Protein AF-A0A538U6M7-F1 (afdb_monomer)

Nearest PDB structures (foldseek):
  7qu9-assembly2_B  TM=8.282E-01  e=3.592E-06  Bacillus subtilis
  7pi1-assembly3_CCC  TM=7.966E-01  e=1.634E-06  Bacillus subtilis subsp. subtilis str. 168
  7qu9-assembly1_A  TM=8.182E-01  e=2.762E-06  Bacillus subtilis
  7pi1-assembly4_DDD  TM=8.471E-01  e=1.171E-05  Bacillus subtilis subsp. subtilis str. 168
  2fn1-assembly1_A  TM=7.952E-01  e=6.399E-03  Yersin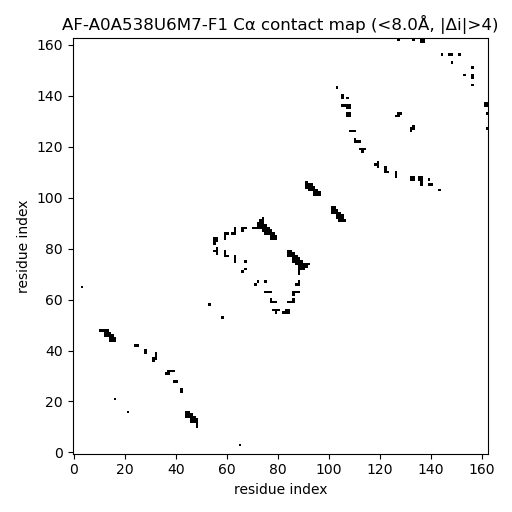ia enterocolitica

Mean predicted aligned error: 6.0 Å

Sequence (163 aa):
MPRLPRHEQPITLPSTFTPEGYRRAVEQVRHHIRLGDIFQANLSQRWTCAIEPSDPGALALALTDALSFHSPAPHGGFFGARDHAVACASPERFLELRGRAVETRPIKGTRPRSADEREDRALREELRSSAKDRAENVMIVDVLRNDLGRVCETGSIATAALC

Solvent-accessible surface area (backbone atoms only — not comparable to full-atom values): 10246 Å² total; per-residue (Å²): 129,88,72,74,82,76,69,91,62,87,82,67,62,57,51,78,48,52,75,68,53,48,54,51,53,51,50,52,53,53,49,37,37,75,74,63,79,41,94,78,82,89,85,83,76,52,70,48,62,91,70,77,97,65,62,46,43,64,52,19,48,56,47,27,58,50,35,56,72,77,50,67,36,93,53,51,47,64,50,69,56,97,88,44,47,42,54,43,55,33,82,60,50,75,72,48,76,60,91,93,48,73,48,66,48,88,84,54,70,86,70,78,86,52,93,48,71,68,57,30,50,48,43,51,49,50,56,72,68,30,66,65,34,35,52,53,33,53,51,53,51,51,52,50,51,53,58,47,55,77,77,47,65,88,87,70,82,79,80,92,77,82,122

Organism: Eiseniibacteriota bacterium (NCBI:txid2212470)

InterPro domains:
  IPR005801 ADC synthase [G3DSA:3.60.120.10] (2-163)
  IPR005801 ADC synthase [SSF56322] (6-160)
  IPR015890 Chorismate-utilising enzyme, C-terminal [PF00425] (20-161)
  IPR019999 Anthranilate synthase component I-like [PR00095] (125-138)
  IPR019999 Anthranilate synthase component I-like [PR00095] (139-152)
  IPR019999 Anthranilate synthase component I-like [PTHR11236] (14-158)

Secondary structure (DSSP, 8-state):
--PPP--SSPPP--BSS-HHHHHHHHHHHHHHHHHTS-S-------B-----S--HHHHHHHHHHHHHHHS--TEEEEEE-SS-EEEEEE-SEEEEEETTEEEEE---------SSHHHHHHHHHHHHH-HHHHHHHHHHHHHHHHHHHTTSPTT----S---

Foldseek 3Di:
DPDDPPDPDDFDWDKPDDPVRVVVVVVVQVVCCVVVVDVDDDDDMHTDTDDPDDQQQVVLVVVLVVCCPPPNAPDWDKDDDDPHIDGDRDNFACWDDDPQDIDGDDDFFDDDADPDPVVNVVRVVCRVPDPVRLVVQVVVVVVVQVVVCVPHDPPPDDDPDGD

Radius of gyration: 20.0 Å; Cα contacts (8 Å, |Δi|>4): 148; chains: 1; bounding box: 52×46×49 Å

pLDDT: mean 90.58, std 10.32, range [40.97, 98.25]

Structure (mmCIF, N/CA/C/O backbone):
data_AF-A0A538U6M7-F1
#
_entry.id   AF-A0A538U6M7-F1
#
loop_
_atom_site.group_PDB
_atom_site.id
_atom_site.type_symbol
_atom_site.label_atom_id
_atom_site.label_alt_id
_atom_site.label_comp_id
_atom_site.label_asym_id
_atom_site.label_entity_id
_atom_site.label_seq_id
_atom_site.pdbx_PDB_ins_code
_atom_site.Cartn_x
_atom_site.Cartn_y
_atom_site.Cartn_z
_atom_site.occupancy
_atom_site.B_iso_or_equiv
_atom_site.auth_seq_id
_atom_site.auth_comp_id
_atom_site.auth_asym_id
_atom_site.auth_atom_id
_atom_site.pdbx_PDB_model_num
ATOM 1 N N . MET A 1 1 ? 27.682 11.296 -4.964 1.00 46.41 1 MET A N 1
ATOM 2 C CA . MET A 1 1 ? 26.472 10.650 -5.515 1.00 46.41 1 MET A CA 1
ATOM 3 C C . MET A 1 1 ? 26.904 9.414 -6.280 1.00 46.41 1 MET A C 1
ATOM 5 O O . MET A 1 1 ? 27.588 9.601 -7.283 1.00 46.41 1 MET A O 1
ATOM 9 N N . PRO A 1 2 ? 26.562 8.186 -5.862 1.00 40.97 2 PRO A N 1
ATOM 10 C CA . PRO A 1 2 ? 26.612 7.076 -6.798 1.00 40.97 2 PRO A CA 1
ATOM 11 C C . PRO A 1 2 ? 25.511 7.344 -7.828 1.00 40.97 2 PRO A C 1
ATOM 13 O O . PRO A 1 2 ? 24.323 7.242 -7.536 1.00 40.97 2 PRO A O 1
ATOM 16 N N . ARG A 1 3 ? 25.892 7.828 -9.014 1.00 48.59 3 ARG A N 1
ATOM 17 C CA . ARG A 1 3 ? 24.962 7.866 -10.142 1.00 48.59 3 ARG A CA 1
ATOM 18 C C . ARG A 1 3 ? 24.663 6.408 -10.458 1.00 48.59 3 ARG A C 1
ATOM 20 O O . ARG A 1 3 ? 25.587 5.688 -10.826 1.00 48.59 3 ARG A O 1
ATOM 27 N N . LEU A 1 4 ? 23.408 5.985 -10.305 1.00 53.19 4 LEU A N 1
ATOM 28 C CA . LEU A 1 4 ? 22.976 4.731 -10.912 1.00 53.19 4 LEU A CA 1
ATOM 29 C C . LEU A 1 4 ? 23.387 4.785 -12.391 1.00 53.19 4 LEU A C 1
ATOM 31 O O . LEU A 1 4 ? 23.197 5.839 -13.019 1.00 53.19 4 LEU A O 1
ATOM 35 N N . PRO A 1 5 ? 24.018 3.727 -12.929 1.00 57.56 5 PRO A N 1
ATOM 36 C CA . PRO A 1 5 ? 24.428 3.714 -14.322 1.00 57.56 5 PRO A CA 1
ATOM 37 C C . PRO A 1 5 ? 23.204 4.041 -15.174 1.00 57.56 5 PRO A C 1
ATOM 39 O O . PRO A 1 5 ? 22.158 3.401 -15.059 1.00 57.56 5 PRO A O 1
ATOM 42 N N . ARG A 1 6 ? 23.300 5.106 -15.977 1.00 55.19 6 ARG A N 1
ATOM 43 C CA . ARG A 1 6 ? 22.231 5.435 -16.916 1.00 55.19 6 ARG A CA 1
ATOM 44 C C . ARG A 1 6 ? 22.219 4.330 -17.955 1.00 55.19 6 ARG A C 1
ATOM 46 O O . ARG A 1 6 ? 23.192 4.170 -18.681 1.00 55.19 6 ARG A O 1
ATOM 53 N N . HIS A 1 7 ? 21.132 3.575 -17.996 1.00 59.44 7 HIS A N 1
ATOM 54 C CA . HIS A 1 7 ? 20.920 2.618 -19.063 1.00 59.44 7 HIS A CA 1
ATOM 55 C C . HIS A 1 7 ? 20.756 3.409 -20.369 1.00 59.44 7 HIS A C 1
ATOM 57 O O . HIS A 1 7 ? 19.864 4.251 -20.470 1.00 59.44 7 HIS A O 1
ATOM 63 N N . GLU A 1 8 ? 21.653 3.201 -21.335 1.00 60.22 8 GLU A N 1
ATOM 64 C CA . GLU A 1 8 ? 21.624 3.916 -22.622 1.00 60.22 8 GLU A CA 1
ATOM 65 C C . GLU A 1 8 ? 20.417 3.507 -23.474 1.00 60.22 8 GLU A C 1
ATOM 67 O O . GLU A 1 8 ? 19.943 4.282 -24.303 1.00 60.22 8 GLU A O 1
ATOM 72 N N . GLN A 1 9 ? 19.880 2.309 -23.228 1.00 67.69 9 GLN A N 1
ATOM 73 C CA . GLN A 1 9 ? 18.660 1.820 -23.858 1.00 67.69 9 GLN A CA 1
ATOM 74 C C . GLN A 1 9 ? 17.458 1.938 -22.912 1.00 67.69 9 GLN A C 1
ATOM 76 O O . GLN A 1 9 ? 17.580 1.583 -21.733 1.00 67.69 9 GLN A O 1
ATOM 81 N N . PRO A 1 10 ? 16.290 2.386 -23.408 1.00 70.00 10 PRO A N 1
ATOM 82 C CA . PRO A 1 10 ? 15.075 2.473 -22.610 1.00 70.00 10 PRO A CA 1
ATOM 83 C C . PRO A 1 10 ? 14.630 1.085 -22.133 1.00 70.00 10 PRO A C 1
ATOM 85 O O . PRO A 1 10 ? 14.453 0.162 -22.926 1.00 70.00 10 PRO A O 1
ATOM 88 N N . ILE A 1 11 ? 14.413 0.947 -20.824 1.00 78.31 11 ILE A N 1
ATOM 89 C CA . ILE A 1 11 ? 13.832 -0.264 -20.237 1.00 78.31 11 ILE A CA 1
ATOM 90 C C . ILE A 1 11 ? 12.349 -0.300 -20.609 1.00 78.31 11 ILE A C 1
ATOM 92 O O . ILE A 1 11 ? 11.604 0.638 -20.320 1.00 78.31 11 ILE A O 1
ATOM 96 N N . THR A 1 12 ? 11.905 -1.391 -21.232 1.00 85.31 12 THR A N 1
ATOM 97 C CA . THR A 1 12 ? 10.477 -1.600 -21.494 1.00 85.31 12 THR A CA 1
ATOM 98 C C . THR A 1 12 ? 9.821 -2.188 -20.246 1.00 85.31 12 THR A C 1
ATOM 100 O O . THR A 1 12 ? 10.266 -3.216 -19.739 1.00 85.31 12 THR A O 1
ATOM 103 N N . LEU A 1 13 ? 8.761 -1.538 -19.759 1.00 90.25 13 LEU A N 1
ATOM 104 C CA . LEU A 1 13 ? 8.014 -1.925 -18.558 1.00 90.25 13 LEU A CA 1
ATOM 105 C C . LEU A 1 13 ? 6.541 -2.214 -18.901 1.00 90.25 13 LEU A C 1
ATOM 107 O O . LEU A 1 13 ? 5.675 -1.385 -18.603 1.00 90.25 13 LEU A O 1
ATOM 111 N N . PRO A 1 14 ? 6.213 -3.341 -19.565 1.00 93.19 14 PRO A N 1
ATOM 112 C CA . PRO A 1 14 ? 4.824 -3.743 -19.770 1.00 93.19 14 PRO A CA 1
ATOM 113 C C . PRO A 1 14 ? 4.047 -3.811 -18.449 1.00 93.19 14 PRO A C 1
ATOM 115 O O . PRO A 1 14 ? 4.529 -4.367 -17.460 1.00 93.19 14 PRO A O 1
ATOM 118 N N . SER A 1 15 ? 2.828 -3.261 -18.463 1.00 95.50 15 SER A N 1
ATOM 119 C CA . SER A 1 15 ? 1.859 -3.313 -17.362 1.00 95.50 15 SER A CA 1
ATOM 120 C C . SER A 1 15 ? 0.797 -4.383 -17.619 1.00 95.50 15 SER A C 1
ATOM 122 O O . SER A 1 15 ? 0.429 -4.640 -18.765 1.00 95.50 15 SER A O 1
ATOM 124 N N . THR A 1 16 ? 0.236 -4.960 -16.554 1.00 96.31 16 THR A N 1
ATOM 125 C CA . THR A 1 16 ? -0.951 -5.832 -16.629 1.00 96.31 16 THR A CA 1
ATOM 126 C C . THR A 1 16 ? -2.206 -5.116 -17.134 1.00 96.31 16 THR A C 1
ATOM 128 O O . THR A 1 16 ? -3.172 -5.781 -17.498 1.00 96.31 16 THR A O 1
ATOM 131 N N . PHE A 1 17 ? -2.211 -3.781 -17.161 1.00 96.38 17 PHE A N 1
ATOM 132 C CA . PHE A 1 17 ? -3.293 -2.978 -17.722 1.00 96.38 17 PHE A CA 1
ATOM 133 C C . PHE A 1 17 ? -2.801 -2.075 -18.852 1.00 96.38 17 PHE A C 1
ATOM 135 O O . PHE A 1 17 ? -1.733 -1.471 -18.770 1.00 96.38 17 PHE A O 1
ATOM 142 N N . THR A 1 18 ? -3.649 -1.888 -19.865 1.00 96.19 18 THR A N 1
ATOM 143 C CA . THR A 1 18 ? -3.580 -0.674 -20.686 1.00 96.19 18 THR A CA 1
ATOM 144 C C . THR A 1 18 ? -4.169 0.506 -19.906 1.00 96.19 18 THR A C 1
ATOM 146 O O . THR A 1 18 ? -5.023 0.287 -19.037 1.00 96.19 18 THR A O 1
ATOM 149 N N . PRO A 1 19 ? -3.794 1.761 -20.214 1.00 95.44 19 PRO A N 1
ATOM 150 C CA . PRO A 1 19 ? -4.390 2.931 -19.568 1.00 95.44 19 PRO A CA 1
ATOM 151 C C . PRO A 1 19 ? -5.925 2.934 -19.638 1.00 95.44 19 PRO A C 1
ATOM 153 O O . PRO A 1 19 ? -6.605 3.183 -18.643 1.00 95.44 19 PRO A O 1
ATOM 156 N N . GLU A 1 20 ? -6.494 2.583 -20.791 1.00 97.56 20 GLU A N 1
ATOM 157 C CA . GLU A 1 20 ? -7.943 2.498 -20.998 1.00 97.56 20 GLU A CA 1
ATOM 158 C C . GLU A 1 20 ? -8.554 1.338 -20.208 1.00 97.56 20 GLU A C 1
ATOM 160 O O . GLU A 1 20 ? -9.647 1.474 -19.658 1.00 97.56 20 GLU A O 1
ATOM 165 N N . GLY A 1 21 ? -7.852 0.204 -20.128 1.00 97.88 21 GLY A N 1
ATOM 166 C CA . GLY A 1 21 ? -8.265 -0.947 -19.330 1.00 97.88 21 GLY A CA 1
ATOM 167 C C . GLY A 1 21 ? -8.346 -0.616 -17.844 1.00 97.88 21 GLY A C 1
ATOM 168 O O . GLY A 1 21 ? -9.353 -0.923 -17.208 1.00 97.88 21 GLY A O 1
ATOM 169 N N . TYR A 1 22 ? -7.338 0.081 -17.313 1.00 97.62 22 TYR A N 1
ATOM 170 C CA . TYR A 1 22 ? -7.321 0.505 -15.914 1.00 97.62 22 TYR A CA 1
ATOM 171 C C . TYR A 1 22 ? -8.473 1.469 -15.605 1.00 97.62 22 TYR A C 1
ATOM 173 O O . TYR A 1 22 ? -9.193 1.279 -14.627 1.00 97.62 22 TYR A O 1
ATOM 181 N N . ARG A 1 23 ? -8.725 2.460 -16.478 1.00 97.69 23 ARG A N 1
ATOM 182 C CA . ARG A 1 23 ? -9.865 3.387 -16.321 1.00 97.69 23 ARG A CA 1
ATOM 183 C C . ARG A 1 23 ? -11.208 2.652 -16.308 1.00 97.69 23 ARG A C 1
ATOM 185 O O . ARG A 1 23 ? -12.058 2.964 -15.481 1.00 97.69 23 ARG A O 1
ATOM 192 N N . ARG A 1 24 ? -11.396 1.651 -17.178 1.00 98.25 24 ARG A N 1
ATOM 193 C CA . ARG A 1 24 ? -12.620 0.827 -17.176 1.00 98.25 24 ARG A CA 1
ATOM 194 C C . ARG A 1 24 ? -12.781 0.034 -15.880 1.00 98.25 24 ARG A C 1
ATOM 196 O O . ARG A 1 24 ? -13.880 0.011 -15.336 1.00 98.25 24 ARG A O 1
ATOM 203 N N . ALA A 1 25 ? -11.705 -0.563 -15.370 1.00 97.81 25 ALA A N 1
ATOM 204 C CA . ALA A 1 25 ? -11.734 -1.283 -14.097 1.00 97.81 25 ALA A CA 1
ATOM 205 C C . ALA A 1 25 ? -12.089 -0.355 -12.918 1.00 97.81 25 ALA A C 1
ATOM 207 O O . ALA A 1 25 ? -12.884 -0.727 -12.057 1.00 97.81 25 ALA A O 1
ATOM 208 N N . VAL A 1 26 ? -11.586 0.886 -12.915 1.00 97.81 26 VAL A N 1
ATOM 209 C CA . VAL A 1 26 ? -11.989 1.906 -11.931 1.00 97.81 26 VAL A CA 1
ATOM 210 C C . VAL A 1 26 ? -13.488 2.210 -12.020 1.00 97.81 26 VAL A C 1
ATOM 212 O O . VAL A 1 26 ? -14.158 2.254 -10.991 1.00 97.81 26 VAL A O 1
ATOM 215 N N . GLU A 1 27 ? -14.048 2.384 -13.221 1.00 98.19 27 GLU A N 1
ATOM 216 C CA . GLU A 1 27 ? -15.491 2.633 -13.370 1.00 98.19 27 GLU A CA 1
ATOM 217 C C . GLU A 1 27 ? -16.353 1.444 -12.927 1.00 98.19 27 GLU A C 1
ATOM 219 O O . GLU A 1 27 ? -17.404 1.650 -12.321 1.00 98.19 27 GLU A O 1
ATOM 224 N N . GLN A 1 28 ? -15.893 0.209 -13.140 1.00 98.00 28 GLN A N 1
ATOM 225 C CA . GLN A 1 28 ? -16.562 -0.986 -12.616 1.00 98.00 28 GLN A CA 1
ATOM 226 C C . GLN A 1 28 ? -16.580 -0.996 -11.082 1.00 98.00 28 GLN A C 1
ATOM 228 O O . GLN A 1 28 ? -17.633 -1.198 -10.482 1.00 98.00 28 GLN A O 1
ATOM 233 N N . VAL A 1 29 ? -15.452 -0.691 -10.434 1.00 97.94 29 VAL A N 1
ATOM 234 C CA . VAL A 1 29 ? -15.390 -0.545 -8.968 1.00 97.94 29 VAL A CA 1
ATOM 235 C C . VAL A 1 29 ? -16.362 0.535 -8.487 1.00 97.94 29 VAL A C 1
ATOM 237 O O . VAL A 1 29 ? -17.131 0.305 -7.556 1.00 97.94 29 VAL A O 1
ATOM 240 N N . ARG A 1 30 ? -16.388 1.704 -9.142 1.00 97.19 30 ARG A N 1
ATOM 241 C CA . ARG A 1 30 ? -17.325 2.789 -8.796 1.00 97.19 30 ARG A CA 1
ATOM 242 C C . ARG A 1 30 ? -18.782 2.367 -8.962 1.00 97.19 30 ARG A C 1
ATOM 244 O O . ARG A 1 30 ? -19.620 2.802 -8.178 1.00 97.19 30 ARG A O 1
ATOM 251 N N . HIS A 1 31 ? -19.091 1.552 -9.968 1.00 98.00 31 HIS A N 1
ATOM 252 C CA . HIS A 1 31 ? -20.429 1.006 -10.167 1.00 98.00 31 HIS A CA 1
ATOM 253 C C . HIS A 1 31 ? -20.846 0.106 -8.997 1.00 98.00 31 HIS A C 1
ATOM 255 O O . HIS A 1 31 ? -21.896 0.354 -8.409 1.00 98.00 31 HIS A O 1
ATOM 261 N N . HIS A 1 32 ? -19.993 -0.836 -8.586 1.00 98.06 32 HIS A N 1
ATOM 262 C CA . HIS A 1 32 ? -20.245 -1.694 -7.421 1.00 98.06 32 HIS A CA 1
ATOM 263 C C . HIS A 1 32 ? -20.394 -0.899 -6.114 1.00 98.06 32 HIS A C 1
ATOM 265 O O . HIS A 1 32 ? -21.266 -1.205 -5.305 1.00 98.06 32 HIS A O 1
ATOM 271 N N . ILE A 1 33 ? -19.622 0.181 -5.935 1.00 96.38 33 ILE A N 1
ATOM 272 C CA . ILE A 1 33 ? -19.798 1.091 -4.790 1.00 96.38 33 ILE A CA 1
ATOM 273 C C . ILE A 1 33 ? -21.183 1.752 -4.811 1.00 96.38 33 ILE A C 1
ATOM 275 O O . ILE A 1 33 ? -21.845 1.828 -3.780 1.00 96.38 33 ILE A O 1
ATOM 279 N N . ARG A 1 34 ? -21.659 2.211 -5.978 1.00 96.62 34 ARG A N 1
ATOM 280 C CA . ARG A 1 34 ? -22.994 2.832 -6.103 1.00 96.62 34 ARG A CA 1
ATOM 281 C C . ARG A 1 34 ? -24.134 1.845 -5.857 1.00 96.62 34 ARG A C 1
ATOM 283 O O . ARG A 1 34 ? -25.179 2.269 -5.377 1.00 96.62 34 ARG A O 1
ATOM 290 N N . LEU A 1 35 ? -23.945 0.572 -6.203 1.00 97.69 35 LEU A N 1
ATOM 291 C CA . LEU A 1 35 ? -24.913 -0.491 -5.918 1.00 97.69 35 LEU A CA 1
ATOM 292 C C . LEU A 1 35 ? -24.915 -0.914 -4.442 1.00 97.69 35 LEU A C 1
ATOM 294 O O . LEU A 1 35 ? -25.876 -1.530 -3.994 1.00 97.69 35 LEU A O 1
ATOM 298 N N . GLY A 1 36 ? -23.877 -0.548 -3.684 1.00 95.38 36 GLY A N 1
ATOM 299 C CA . GLY A 1 36 ? -23.712 -0.942 -2.287 1.00 95.38 36 GLY A CA 1
ATOM 300 C C . GLY A 1 36 ? -23.050 -2.309 -2.100 1.00 95.38 36 GLY A C 1
ATOM 301 O O . GLY A 1 36 ? -23.058 -2.823 -0.986 1.00 95.38 36 GLY A O 1
ATOM 302 N N . ASP A 1 37 ? -22.457 -2.887 -3.151 1.00 96.88 37 ASP A N 1
ATOM 303 C CA . ASP A 1 37 ? -21.794 -4.199 -3.082 1.00 96.88 37 ASP A CA 1
ATOM 304 C C . ASP A 1 37 ? -20.504 -4.144 -2.249 1.00 96.88 37 ASP A C 1
ATOM 306 O O . ASP A 1 37 ? -20.153 -5.090 -1.545 1.00 96.88 37 ASP A O 1
ATOM 310 N N . ILE A 1 38 ? -19.773 -3.030 -2.347 1.00 95.12 38 ILE A N 1
ATOM 311 C CA . ILE A 1 38 ? -18.516 -2.772 -1.637 1.00 95.12 38 ILE A CA 1
ATOM 312 C C . ILE A 1 38 ? -18.430 -1.298 -1.237 1.00 95.12 38 ILE A C 1
ATOM 314 O O . ILE A 1 38 ? -18.996 -0.434 -1.898 1.00 95.12 38 ILE A O 1
ATOM 318 N N . PHE A 1 39 ? -17.650 -0.986 -0.203 1.00 89.06 39 PHE A N 1
ATOM 319 C CA . PHE A 1 39 ? -17.369 0.405 0.181 1.00 89.06 39 PHE A CA 1
ATOM 320 C C . PHE A 1 39 ? -16.099 0.961 -0.480 1.00 89.06 39 PHE A C 1
ATOM 322 O O . PHE A 1 39 ? -16.023 2.146 -0.793 1.00 89.06 39 PHE A O 1
ATOM 329 N N . GLN A 1 40 ? -15.102 0.103 -0.720 1.00 90.19 40 GLN A N 1
ATOM 330 C CA . GLN A 1 40 ? -13.814 0.468 -1.310 1.00 90.19 40 GLN A CA 1
ATOM 331 C C . GLN A 1 40 ? -13.181 -0.748 -1.991 1.00 90.19 40 GLN A C 1
ATOM 333 O O . GLN A 1 40 ? -13.327 -1.874 -1.518 1.00 90.19 40 GLN A O 1
ATOM 338 N N . ALA A 1 41 ? -12.403 -0.511 -3.048 1.00 93.00 41 ALA A N 1
ATOM 339 C CA . ALA A 1 41 ? -11.445 -1.480 -3.572 1.00 93.00 41 ALA A CA 1
ATOM 340 C C . ALA A 1 41 ? -10.086 -0.812 -3.812 1.00 93.00 41 ALA A C 1
ATOM 342 O O . ALA A 1 41 ? -10.021 0.322 -4.286 1.00 93.00 41 ALA A O 1
ATOM 343 N N . ASN A 1 42 ? -9.002 -1.538 -3.529 1.00 91.81 42 ASN A N 1
ATOM 344 C CA . ASN A 1 42 ? -7.652 -1.136 -3.919 1.00 91.81 42 ASN A CA 1
ATOM 345 C C . ASN A 1 42 ? -7.308 -1.835 -5.239 1.00 91.81 42 ASN A C 1
ATOM 347 O O . ASN A 1 42 ? -6.921 -3.003 -5.242 1.00 91.81 42 ASN A O 1
ATOM 351 N N . LEU A 1 43 ? -7.462 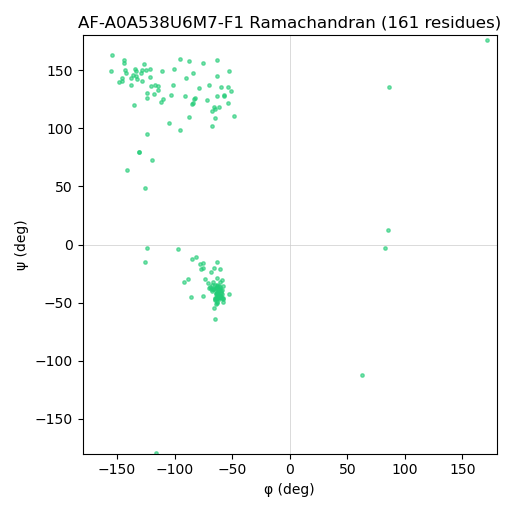-1.134 -6.360 1.00 95.12 43 LEU A N 1
ATOM 352 C CA . LEU A 1 43 ? -7.039 -1.647 -7.661 1.00 95.12 43 LEU A CA 1
ATOM 353 C C . LEU A 1 43 ? -5.518 -1.492 -7.810 1.00 95.12 43 LEU A C 1
ATOM 355 O O . LEU A 1 43 ? -4.972 -0.434 -7.503 1.00 95.12 43 LEU A O 1
ATOM 359 N N . SER A 1 44 ? -4.837 -2.535 -8.284 1.00 95.56 44 SER A N 1
ATOM 360 C CA . SER A 1 44 ? -3.393 -2.522 -8.527 1.00 95.56 44 SER A CA 1
ATOM 361 C C . SER A 1 44 ? -3.069 -2.964 -9.952 1.00 95.56 44 SER A C 1
ATOM 363 O O . SER A 1 44 ? -3.835 -3.677 -10.599 1.00 95.56 44 SER A O 1
ATOM 365 N N . GLN A 1 45 ? -1.919 -2.520 -10.453 1.00 95.94 45 GLN A N 1
ATOM 366 C CA . GLN A 1 45 ? -1.348 -2.978 -11.714 1.00 95.94 45 GLN A CA 1
ATOM 367 C C . GLN A 1 45 ? 0.106 -3.377 -11.491 1.00 95.94 45 GLN A C 1
ATOM 369 O O . GLN A 1 45 ? 0.786 -2.799 -10.642 1.00 95.94 45 GLN A O 1
ATOM 374 N N . ARG A 1 46 ? 0.577 -4.373 -12.240 1.00 96.38 46 ARG A N 1
ATOM 375 C CA . ARG A 1 46 ? 1.948 -4.871 -12.136 1.00 96.38 46 ARG A CA 1
ATOM 376 C C . ARG A 1 46 ? 2.718 -4.492 -13.386 1.00 96.38 46 ARG A C 1
ATOM 378 O O . ARG A 1 46 ? 2.316 -4.871 -14.482 1.00 96.38 46 ARG A O 1
ATOM 385 N N . TRP A 1 47 ? 3.845 -3.821 -13.193 1.00 95.12 47 TRP A N 1
ATOM 386 C CA . TRP A 1 47 ? 4.856 -3.651 -14.227 1.00 95.12 47 TRP A CA 1
ATOM 387 C C . TRP A 1 47 ? 5.864 -4.788 -14.159 1.00 95.12 47 TRP A C 1
ATOM 389 O O . TRP A 1 47 ? 6.211 -5.262 -13.078 1.00 95.12 47 TRP A O 1
ATOM 399 N N . THR A 1 48 ? 6.319 -5.228 -15.322 1.00 93.62 48 THR A N 1
ATOM 400 C CA . THR A 1 48 ? 7.331 -6.277 -15.457 1.00 93.62 48 THR A CA 1
ATOM 401 C C . THR A 1 48 ? 8.368 -5.823 -16.464 1.00 93.62 48 THR A C 1
ATOM 403 O O . THR A 1 48 ? 8.016 -5.152 -17.423 1.00 93.62 48 THR A O 1
ATOM 406 N N . CYS A 1 49 ? 9.628 -6.179 -16.270 1.00 90.00 49 CYS A N 1
ATOM 407 C CA . CYS A 1 49 ? 10.659 -6.073 -17.294 1.00 90.00 49 CYS A CA 1
ATOM 408 C C . CYS A 1 49 ? 11.461 -7.369 -17.310 1.00 90.00 49 CYS A C 1
ATOM 410 O O . CYS A 1 49 ? 11.574 -8.052 -16.290 1.00 90.00 49 CYS A O 1
ATOM 412 N N . ALA A 1 50 ? 12.006 -7.705 -18.476 1.00 85.69 50 ALA A N 1
ATOM 413 C CA . ALA A 1 50 ? 13.058 -8.700 -18.543 1.00 85.69 50 ALA A CA 1
ATOM 414 C C . ALA A 1 50 ? 14.321 -8.100 -17.925 1.00 85.69 50 ALA A C 1
ATOM 416 O O . ALA A 1 50 ? 14.643 -6.932 -18.155 1.00 85.69 50 ALA A O 1
ATOM 417 N N . ILE A 1 51 ? 15.008 -8.906 -17.133 1.00 80.19 51 ILE A N 1
ATOM 418 C CA . ILE A 1 51 ? 16.286 -8.555 -16.537 1.00 80.19 51 ILE A CA 1
ATOM 419 C C . ILE A 1 51 ? 17.270 -9.594 -17.050 1.00 80.19 51 ILE A C 1
ATOM 421 O O . ILE A 1 51 ? 16.926 -10.776 -17.119 1.00 80.19 51 ILE A O 1
ATOM 425 N N . GLU A 1 52 ? 18.457 -9.148 -17.458 1.00 79.81 52 GLU A N 1
ATOM 426 C CA . GLU A 1 52 ? 19.520 -10.057 -17.883 1.00 79.81 52 GLU A CA 1
ATOM 427 C C . GLU A 1 52 ? 19.775 -11.120 -16.805 1.00 79.81 52 GLU A C 1
ATOM 429 O O . GLU A 1 52 ? 19.588 -10.824 -15.612 1.00 79.81 52 GLU A O 1
ATOM 434 N N . PRO A 1 53 ? 20.195 -12.344 -17.191 1.00 69.56 53 PRO A N 1
ATOM 435 C CA . PRO A 1 53 ? 20.500 -13.403 -16.242 1.00 69.56 53 PRO A CA 1
ATOM 436 C C . PRO A 1 53 ? 21.409 -12.876 -15.132 1.00 69.56 53 PRO A C 1
ATOM 438 O O . PRO A 1 53 ? 22.567 -12.526 -15.348 1.00 69.56 53 PRO A O 1
ATOM 441 N N . SER A 1 54 ? 20.843 -12.774 -13.938 1.00 72.44 54 SER A N 1
ATOM 442 C CA . SER A 1 54 ? 21.481 -12.208 -12.760 1.00 72.44 54 SER A CA 1
ATOM 443 C C . SER A 1 54 ? 21.041 -13.008 -11.550 1.00 72.44 54 SER A C 1
ATOM 445 O O . SER A 1 54 ? 19.948 -13.577 -11.528 1.00 72.44 54 SER A O 1
ATOM 447 N N . ASP A 1 55 ? 21.915 -13.080 -10.551 1.00 86.19 55 ASP A N 1
ATOM 448 C CA . ASP A 1 55 ? 21.536 -13.618 -9.254 1.00 86.19 55 ASP A CA 1
ATOM 449 C C . ASP A 1 55 ? 20.413 -12.740 -8.660 1.00 86.19 55 ASP A C 1
ATOM 451 O O . ASP A 1 55 ? 20.637 -11.540 -8.448 1.00 86.19 55 ASP A O 1
ATOM 455 N N . PRO A 1 56 ? 19.205 -13.286 -8.399 1.00 87.88 56 PRO A N 1
ATOM 456 C CA . PRO A 1 56 ? 18.081 -12.493 -7.903 1.00 87.88 56 PRO A CA 1
ATOM 457 C C . PRO A 1 56 ? 18.402 -11.777 -6.589 1.00 87.88 56 PRO A C 1
ATOM 459 O O . PRO A 1 56 ? 17.959 -10.647 -6.378 1.00 87.88 56 PRO A O 1
ATOM 462 N N . GLY A 1 57 ? 19.194 -12.414 -5.719 1.00 89.94 57 GLY A N 1
ATOM 463 C CA . GLY A 1 57 ? 19.626 -11.848 -4.444 1.00 89.94 57 GLY A CA 1
ATOM 464 C C . GLY A 1 57 ? 20.496 -10.607 -4.624 1.00 89.94 57 GLY A C 1
ATOM 465 O O . GLY A 1 57 ? 20.189 -9.558 -4.056 1.00 89.94 57 GLY A O 1
ATOM 466 N N . ALA A 1 58 ? 21.533 -10.699 -5.458 1.00 88.38 58 ALA A N 1
ATOM 467 C CA . ALA A 1 58 ? 22.425 -9.585 -5.774 1.00 88.38 58 ALA A CA 1
ATOM 468 C C . ALA A 1 58 ? 21.668 -8.393 -6.379 1.00 88.38 58 ALA A C 1
ATOM 470 O O . ALA A 1 58 ? 21.896 -7.245 -5.991 1.00 88.38 58 ALA A O 1
ATOM 471 N N . LEU A 1 59 ? 20.726 -8.661 -7.287 1.00 88.88 59 LEU A N 1
ATOM 472 C CA . LEU A 1 59 ? 19.887 -7.623 -7.874 1.00 88.88 59 LEU A CA 1
ATOM 473 C C . LEU A 1 59 ? 18.974 -6.961 -6.833 1.00 88.88 59 LEU A C 1
ATOM 475 O O . LEU A 1 59 ? 18.898 -5.734 -6.775 1.00 88.88 59 LEU A O 1
ATOM 479 N N . ALA A 1 60 ? 18.289 -7.747 -5.999 1.00 91.00 60 ALA A N 1
ATOM 480 C CA . ALA A 1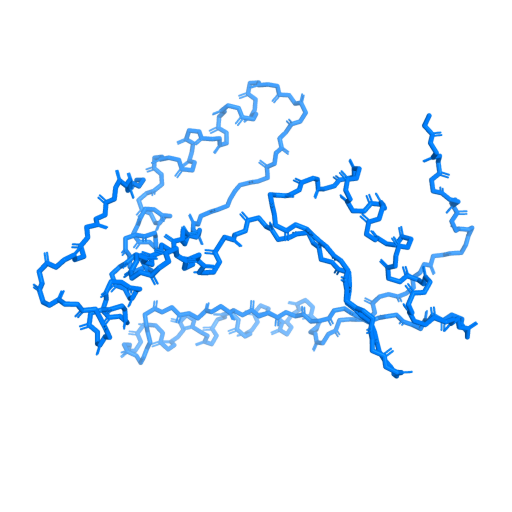 60 ? 17.413 -7.210 -4.960 1.00 91.00 60 ALA A CA 1
ATOM 481 C C . ALA A 1 60 ? 18.183 -6.385 -3.920 1.00 91.00 60 ALA A C 1
ATOM 483 O O . ALA A 1 60 ? 17.681 -5.357 -3.460 1.00 91.00 60 ALA A O 1
ATOM 484 N N . LEU A 1 61 ? 19.411 -6.787 -3.583 1.00 89.94 61 LEU A N 1
ATOM 485 C CA . LEU A 1 61 ? 20.282 -6.015 -2.701 1.00 89.94 61 LEU A CA 1
ATOM 486 C C . LEU A 1 61 ? 20.628 -4.652 -3.319 1.00 89.94 61 LEU A C 1
ATOM 488 O O . LEU A 1 61 ? 20.384 -3.622 -2.694 1.00 89.94 61 LEU A O 1
ATOM 492 N N . ALA A 1 62 ? 21.083 -4.629 -4.577 1.00 89.50 62 ALA A N 1
ATOM 493 C CA . ALA A 1 62 ? 21.389 -3.384 -5.288 1.00 89.50 62 ALA A CA 1
ATOM 494 C C . ALA A 1 62 ? 20.161 -2.462 -5.428 1.00 89.50 62 ALA A C 1
ATOM 496 O O . ALA A 1 62 ? 20.265 -1.241 -5.286 1.00 89.50 62 ALA A O 1
ATOM 497 N N . LEU A 1 63 ? 18.979 -3.039 -5.672 1.00 90.88 63 LEU A N 1
ATOM 498 C CA . LEU A 1 63 ? 17.720 -2.294 -5.708 1.00 90.88 6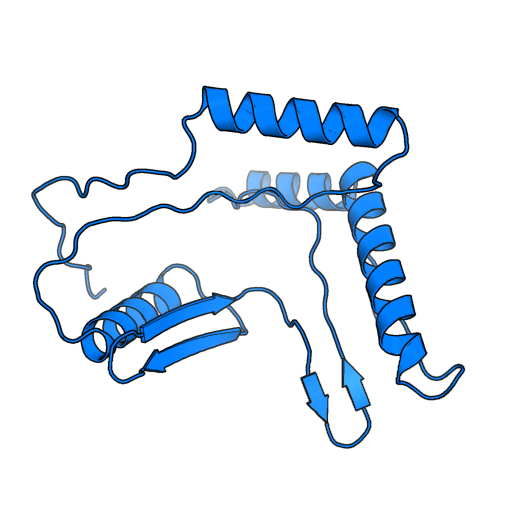3 LEU A CA 1
ATOM 499 C C . LEU A 1 63 ? 17.346 -1.733 -4.335 1.00 90.88 63 LEU A C 1
ATOM 501 O O . LEU A 1 63 ? 16.849 -0.614 -4.260 1.00 90.88 63 LEU A O 1
ATOM 505 N N . THR A 1 64 ? 17.593 -2.471 -3.255 1.00 92.00 64 THR A N 1
ATOM 506 C CA . THR A 1 64 ? 17.317 -2.005 -1.889 1.00 92.00 64 THR A CA 1
ATOM 507 C C . THR A 1 64 ? 18.185 -0.801 -1.534 1.00 92.00 64 THR A C 1
ATOM 509 O O . THR A 1 64 ? 17.664 0.186 -1.012 1.00 92.00 64 THR A O 1
ATOM 512 N N . ASP A 1 65 ? 19.467 -0.819 -1.907 1.00 89.88 65 ASP A N 1
ATOM 513 C CA . ASP A 1 65 ? 20.360 0.333 -1.737 1.00 89.88 65 ASP A CA 1
ATOM 514 C C . ASP A 1 65 ? 19.859 1.548 -2.529 1.00 89.88 65 ASP A C 1
ATOM 516 O O . ASP A 1 65 ? 19.728 2.646 -1.979 1.00 89.88 65 ASP A O 1
ATOM 520 N N . ALA A 1 66 ? 19.489 1.353 -3.800 1.00 91.06 66 ALA A N 1
ATOM 521 C CA . ALA A 1 66 ? 18.919 2.414 -4.629 1.00 91.06 66 ALA A CA 1
ATOM 522 C C . ALA A 1 66 ? 17.616 2.983 -4.037 1.00 91.06 66 ALA A C 1
ATOM 524 O O . ALA A 1 66 ? 17.437 4.202 -3.974 1.00 91.06 66 ALA A O 1
ATOM 525 N N . LEU A 1 67 ? 16.715 2.116 -3.569 1.00 92.06 67 LEU A N 1
ATOM 526 C CA . LEU A 1 67 ? 15.456 2.506 -2.937 1.00 92.06 67 LEU A CA 1
ATOM 527 C C . LEU A 1 67 ? 15.687 3.292 -1.644 1.00 92.06 67 LEU A C 1
ATOM 529 O O . LEU A 1 67 ? 15.032 4.313 -1.442 1.00 92.06 67 LEU A O 1
ATOM 533 N N . SER A 1 68 ? 16.643 2.872 -0.809 1.00 89.31 68 SER A N 1
ATOM 534 C CA . SER A 1 68 ? 16.976 3.564 0.445 1.00 89.31 68 SER A CA 1
ATOM 535 C C . SER A 1 68 ? 17.406 5.016 0.218 1.00 89.31 68 SER A C 1
ATOM 537 O O . SER A 1 68 ? 17.133 5.884 1.046 1.00 89.31 68 SER A O 1
ATOM 539 N N . PHE A 1 69 ? 18.024 5.291 -0.934 1.00 87.69 69 PHE A N 1
ATOM 540 C CA . PHE A 1 69 ? 18.464 6.624 -1.320 1.00 87.69 69 PHE A CA 1
ATOM 541 C C . PHE A 1 69 ? 17.356 7.441 -2.001 1.00 87.69 69 PHE A C 1
ATOM 543 O O . PHE A 1 69 ? 17.175 8.617 -1.687 1.00 87.69 69 PHE A O 1
ATOM 550 N N . HIS A 1 70 ? 16.619 6.844 -2.944 1.00 88.94 70 HIS A N 1
ATOM 551 C CA . HIS A 1 70 ? 15.657 7.567 -3.786 1.00 88.94 70 HIS A CA 1
ATOM 552 C C . HIS A 1 70 ? 14.250 7.677 -3.193 1.00 88.94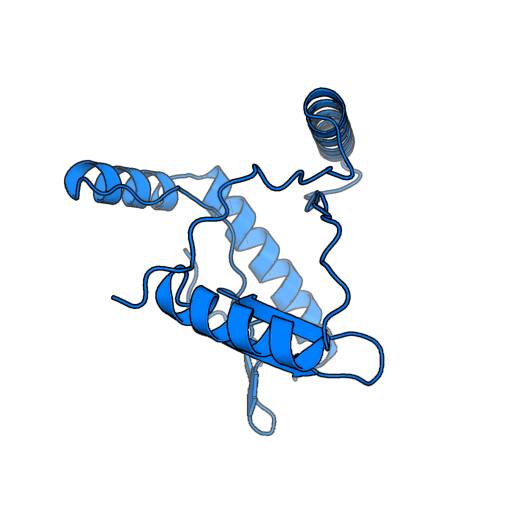 70 HIS A C 1
ATOM 554 O O . HIS A 1 70 ? 13.536 8.635 -3.483 1.00 88.94 70 HIS A O 1
ATOM 560 N N . SER A 1 71 ? 13.840 6.702 -2.388 1.00 88.50 71 SER A N 1
ATOM 561 C CA . SER A 1 71 ? 12.518 6.636 -1.769 1.00 88.50 71 SER A CA 1
ATOM 562 C C . SER A 1 71 ? 12.649 6.092 -0.343 1.00 88.50 71 SER A C 1
ATOM 564 O O . SER A 1 71 ? 12.145 5.001 -0.054 1.00 88.50 71 SER A O 1
ATOM 566 N N . PRO A 1 72 ? 13.346 6.822 0.552 1.00 88.06 72 PRO A N 1
ATOM 567 C CA . PRO A 1 72 ? 13.558 6.375 1.920 1.00 88.06 72 PRO A CA 1
ATOM 568 C C . PRO A 1 72 ? 12.214 6.125 2.605 1.00 88.06 72 PRO A C 1
ATOM 570 O O . PRO A 1 72 ? 11.333 6.987 2.617 1.00 88.06 72 PRO A O 1
ATOM 573 N N . ALA A 1 73 ? 12.067 4.935 3.179 1.00 91.62 73 ALA A N 1
ATOM 574 C CA . ALA A 1 73 ? 10.843 4.498 3.828 1.00 91.62 73 ALA A CA 1
ATOM 575 C C . ALA A 1 73 ? 11.167 3.807 5.165 1.00 91.62 73 ALA A C 1
ATOM 577 O O . ALA A 1 73 ? 12.200 3.142 5.272 1.00 91.62 73 ALA A O 1
ATOM 578 N N . PRO A 1 74 ? 10.307 3.938 6.191 1.00 91.50 74 PRO A N 1
ATOM 579 C CA . PRO A 1 74 ? 10.561 3.398 7.529 1.00 91.50 74 PRO A CA 1
ATOM 580 C C . PRO A 1 74 ? 10.615 1.864 7.580 1.00 91.50 74 PRO A C 1
ATOM 582 O O . PRO A 1 74 ? 11.156 1.308 8.534 1.00 91.50 74 PRO A O 1
ATOM 585 N N . HIS A 1 75 ? 10.049 1.179 6.581 1.00 91.44 75 HIS A N 1
ATOM 586 C CA . HIS A 1 75 ? 9.930 -0.280 6.538 1.00 91.44 75 HIS A CA 1
ATOM 587 C C . HIS A 1 75 ? 10.522 -0.868 5.247 1.00 91.44 75 HIS A C 1
ATOM 589 O O . HIS A 1 75 ? 9.883 -1.659 4.555 1.00 91.44 75 HIS A O 1
ATOM 595 N N . GLY A 1 76 ? 11.741 -0.455 4.894 1.00 91.38 76 GLY A N 1
ATOM 596 C CA . GLY A 1 76 ? 12.484 -1.012 3.762 1.00 91.38 76 GLY A CA 1
ATOM 597 C C . GLY A 1 76 ? 13.315 -2.249 4.112 1.00 91.38 76 GLY A C 1
ATOM 598 O O . GLY A 1 76 ? 13.673 -2.466 5.269 1.00 91.38 76 GLY A O 1
ATOM 599 N N . GLY A 1 77 ? 13.643 -3.052 3.102 1.00 91.88 77 GLY A N 1
ATOM 600 C CA . GLY A 1 77 ? 14.512 -4.216 3.259 1.00 91.88 77 GLY A CA 1
ATOM 601 C C . GLY A 1 77 ? 14.574 -5.095 2.016 1.00 91.88 77 GLY A C 1
ATOM 602 O O . GLY A 1 77 ? 13.857 -4.865 1.040 1.00 91.88 77 GLY A O 1
ATOM 603 N N . PHE A 1 78 ? 15.416 -6.125 2.086 1.00 93.50 78 PHE A N 1
ATOM 604 C CA . PHE A 1 78 ? 15.512 -7.163 1.068 1.00 93.50 78 PHE A CA 1
ATOM 605 C C . PHE A 1 78 ? 15.232 -8.542 1.670 1.00 93.50 78 PHE A C 1
ATOM 607 O O . PHE A 1 78 ? 15.504 -8.796 2.843 1.00 93.50 78 PHE A O 1
ATOM 614 N N . PHE A 1 79 ? 14.717 -9.443 0.845 1.00 93.75 79 PHE A N 1
ATOM 615 C CA . PHE A 1 79 ? 14.558 -10.853 1.167 1.00 93.75 79 PHE A CA 1
ATOM 616 C C . PHE A 1 79 ? 15.028 -11.680 -0.025 1.00 93.75 79 PHE A C 1
ATOM 618 O O . PHE A 1 79 ? 14.493 -11.535 -1.121 1.00 93.75 79 PHE A O 1
ATOM 625 N N . GLY A 1 80 ? 16.038 -12.523 0.176 1.00 91.81 80 GLY A N 1
ATOM 626 C CA . GLY A 1 80 ? 16.535 -13.447 -0.842 1.00 91.81 80 GLY A CA 1
ATOM 627 C C . GLY A 1 80 ? 16.043 -14.868 -0.581 1.00 91.81 80 GLY A C 1
ATOM 628 O O . GLY A 1 80 ? 16.222 -15.389 0.518 1.00 91.81 80 GLY A O 1
ATOM 629 N N . ALA A 1 81 ? 15.459 -15.496 -1.597 1.00 89.94 81 ALA A N 1
ATOM 630 C CA . ALA A 1 81 ? 15.153 -16.921 -1.641 1.00 89.94 81 ALA A CA 1
ATOM 631 C C . ALA A 1 81 ? 15.957 -17.598 -2.765 1.00 89.94 81 ALA A C 1
ATOM 633 O O . ALA A 1 81 ? 16.747 -16.963 -3.461 1.00 89.94 81 ALA A O 1
ATOM 634 N N . ARG A 1 82 ? 15.777 -18.913 -2.938 1.00 87.50 82 ARG A N 1
ATOM 635 C CA . ARG A 1 82 ? 16.559 -19.708 -3.901 1.00 87.50 82 ARG A CA 1
ATOM 636 C C . ARG A 1 82 ? 16.330 -19.292 -5.357 1.00 87.50 82 ARG A C 1
ATOM 638 O O . ARG A 1 82 ? 17.248 -19.363 -6.162 1.00 87.50 82 ARG A O 1
ATOM 645 N N . ASP A 1 83 ? 15.100 -18.941 -5.701 1.00 90.06 83 ASP A N 1
ATOM 646 C CA . ASP A 1 83 ? 14.632 -18.712 -7.072 1.00 90.06 83 ASP A CA 1
ATOM 647 C C . ASP A 1 83 ? 14.009 -17.325 -7.276 1.00 90.06 83 ASP A C 1
ATOM 649 O O . ASP A 1 83 ? 13.630 -16.969 -8.390 1.00 90.06 83 ASP A O 1
ATOM 653 N N . HIS A 1 84 ? 13.912 -16.526 -6.216 1.00 91.62 84 HIS A N 1
ATOM 654 C CA . HIS A 1 84 ? 13.377 -15.175 -6.267 1.00 91.62 84 HIS A CA 1
ATOM 655 C C . HIS A 1 84 ? 13.951 -14.324 -5.140 1.00 91.62 84 HIS A C 1
ATOM 657 O O . HIS A 1 84 ? 14.467 -14.828 -4.145 1.00 91.62 84 HIS A O 1
ATOM 663 N N . ALA A 1 85 ? 13.824 -13.013 -5.285 1.00 94.12 85 ALA A N 1
ATOM 664 C CA . ALA A 1 85 ? 14.147 -12.074 -4.233 1.00 94.12 85 ALA A CA 1
ATOM 665 C C . ALA A 1 85 ? 13.167 -10.899 -4.257 1.00 94.12 85 ALA A C 1
ATOM 667 O O . ALA A 1 85 ? 12.518 -10.624 -5.268 1.00 94.12 85 ALA A O 1
ATOM 668 N N . VAL A 1 86 ? 13.056 -10.217 -3.124 1.00 94.88 86 VAL A N 1
ATOM 669 C CA . VAL A 1 86 ? 12.199 -9.051 -2.919 1.00 94.88 86 VAL A CA 1
ATOM 670 C C . VAL A 1 86 ? 13.074 -7.904 -2.441 1.00 94.88 86 VAL A C 1
ATOM 672 O O . VAL A 1 86 ? 13.837 -8.069 -1.495 1.00 94.88 86 VAL A O 1
ATOM 675 N N . ALA A 1 87 ? 12.931 -6.743 -3.071 1.00 94.81 87 ALA A N 1
ATOM 676 C CA . ALA A 1 87 ? 13.429 -5.463 -2.580 1.00 94.81 87 ALA A CA 1
ATOM 677 C C . ALA A 1 87 ? 12.218 -4.577 -2.272 1.00 94.81 87 ALA A C 1
ATOM 679 O O . ALA A 1 87 ? 11.286 -4.502 -3.077 1.00 94.81 87 ALA A O 1
ATOM 680 N N . CYS A 1 88 ? 12.198 -3.936 -1.106 1.00 94.12 88 CYS A N 1
ATOM 681 C CA . CYS A 1 88 ? 11.036 -3.195 -0.630 1.00 94.12 88 CYS A CA 1
ATOM 682 C C . CYS A 1 88 ? 11.436 -1.863 0.009 1.00 94.12 88 CYS A C 1
ATOM 684 O O . CYS A 1 88 ? 12.428 -1.774 0.730 1.00 94.12 88 CYS A O 1
ATOM 686 N N . ALA A 1 89 ? 10.603 -0.846 -0.207 1.00 94.69 89 ALA A N 1
ATOM 687 C CA . ALA A 1 89 ? 10.598 0.408 0.534 1.00 94.69 89 ALA A CA 1
ATOM 688 C C . ALA A 1 89 ? 9.156 0.714 0.964 1.00 94.69 89 ALA A C 1
ATOM 690 O O . ALA A 1 89 ? 8.449 1.471 0.299 1.00 94.69 89 ALA A O 1
ATOM 691 N N . SER A 1 90 ? 8.686 0.069 2.039 1.00 94.00 90 SER A N 1
ATOM 692 C CA . SER A 1 90 ? 7.303 0.239 2.496 1.00 94.00 90 SER A CA 1
ATOM 693 C C . SER A 1 90 ? 7.145 1.503 3.353 1.00 94.00 90 SER A C 1
ATOM 695 O O . SER A 1 90 ? 7.855 1.653 4.357 1.00 94.00 90 SER A O 1
ATOM 697 N N . PRO A 1 91 ? 6.204 2.406 3.012 1.00 92.69 91 PRO A N 1
ATOM 698 C CA . PRO A 1 91 ? 5.859 3.545 3.856 1.00 92.69 91 PRO A CA 1
ATOM 699 C C . PRO A 1 91 ? 4.950 3.157 5.031 1.00 92.69 91 PRO A C 1
ATOM 701 O O . PRO A 1 91 ? 4.817 3.929 5.977 1.00 92.69 91 PRO A O 1
ATOM 704 N N . GLU A 1 92 ? 4.316 1.984 4.976 1.00 94.00 92 GLU A N 1
ATOM 705 C CA . GLU A 1 92 ? 3.213 1.605 5.856 1.00 94.00 92 GLU A CA 1
ATOM 706 C C . GLU A 1 92 ? 3.594 0.440 6.771 1.00 94.00 92 GLU A C 1
ATOM 708 O O . GLU A 1 92 ? 4.198 -0.552 6.346 1.00 94.00 92 GLU A O 1
ATOM 713 N N . ARG A 1 93 ? 3.221 0.561 8.048 1.00 94.00 93 ARG A N 1
ATOM 714 C CA . ARG A 1 93 ? 3.338 -0.513 9.034 1.00 94.00 93 ARG A CA 1
ATOM 715 C C . ARG A 1 93 ? 2.086 -1.367 8.965 1.00 94.00 93 ARG A C 1
ATOM 717 O O . ARG A 1 93 ? 1.038 -0.944 9.449 1.00 94.00 93 ARG A O 1
ATOM 724 N N . PHE A 1 94 ? 2.225 -2.587 8.453 1.00 94.19 94 PHE A N 1
ATOM 725 C CA . PHE A 1 94 ? 1.130 -3.549 8.506 1.00 94.19 94 PHE A CA 1
ATOM 726 C C . PHE A 1 94 ? 0.811 -3.925 9.958 1.00 94.19 94 PHE A C 1
ATOM 728 O O . PHE A 1 94 ? -0.254 -3.574 10.458 1.00 94.19 94 PHE A O 1
ATOM 735 N N . LEU A 1 95 ? 1.756 -4.559 10.659 1.00 95.38 95 LEU A N 1
ATOM 736 C CA . LEU A 1 95 ? 1.640 -4.908 12.075 1.00 95.38 95 LEU A CA 1
ATOM 737 C C . LEU A 1 95 ? 3.006 -4.812 12.768 1.00 95.38 95 LEU A C 1
ATOM 739 O O . LEU A 1 95 ? 4.028 -5.182 12.193 1.00 95.38 95 LEU A O 1
ATOM 743 N N . GLU A 1 96 ? 3.020 -4.361 14.018 1.00 95.88 96 GLU A N 1
ATOM 744 C CA . GLU A 1 96 ? 4.135 -4.520 14.953 1.00 95.88 96 GLU A CA 1
ATOM 745 C C . GLU A 1 96 ? 3.617 -5.222 16.210 1.00 95.88 96 GLU A C 1
ATOM 747 O O . GLU A 1 96 ? 2.651 -4.766 16.817 1.00 95.88 96 GLU A O 1
ATOM 752 N N . LEU A 1 97 ? 4.258 -6.326 16.603 1.00 96.62 97 LEU A N 1
ATOM 753 C CA . LEU A 1 97 ? 3.930 -7.072 17.816 1.00 96.62 97 LEU A CA 1
ATOM 754 C C . LEU A 1 97 ? 5.075 -6.943 18.826 1.00 96.62 97 LEU A C 1
ATOM 756 O O . LEU A 1 97 ? 6.214 -7.311 18.539 1.00 96.62 97 LEU A O 1
ATOM 760 N N . ARG A 1 98 ? 4.767 -6.445 20.026 1.00 96.69 98 ARG A N 1
ATOM 761 C CA . ARG A 1 98 ? 5.693 -6.334 21.162 1.00 96.69 98 ARG A CA 1
ATOM 762 C C . ARG A 1 98 ? 5.093 -7.059 22.364 1.00 96.69 98 ARG A C 1
ATOM 764 O O . ARG A 1 98 ? 4.275 -6.511 23.101 1.00 96.69 98 ARG A O 1
ATOM 771 N N . GLY A 1 99 ? 5.477 -8.321 22.551 1.00 96.06 99 GLY A N 1
ATOM 772 C CA . GLY A 1 99 ? 4.856 -9.186 23.555 1.00 96.06 99 GLY A CA 1
ATOM 773 C C . GLY A 1 99 ? 3.377 -9.410 23.235 1.00 96.06 99 GLY A C 1
ATOM 774 O O . GLY A 1 99 ? 3.057 -10.038 22.233 1.00 96.06 99 GLY A O 1
ATOM 775 N N . ARG A 1 100 ? 2.481 -8.879 24.077 1.00 95.19 100 ARG A N 1
ATOM 776 C CA . ARG A 1 100 ? 1.019 -8.937 23.875 1.00 95.19 100 ARG A CA 1
ATOM 777 C C . ARG A 1 100 ? 0.428 -7.670 23.241 1.00 95.19 100 ARG A C 1
ATOM 779 O O . ARG A 1 100 ? -0.770 -7.634 22.990 1.00 95.19 100 ARG A O 1
ATOM 786 N N . ALA A 1 101 ? 1.237 -6.636 23.004 1.00 96.19 101 ALA A N 1
ATOM 787 C CA . ALA A 1 101 ? 0.783 -5.396 22.383 1.00 96.19 101 ALA A CA 1
ATOM 788 C C . ALA A 1 101 ? 0.954 -5.467 20.862 1.00 96.19 101 ALA A C 1
ATOM 790 O O . ALA A 1 101 ? 2.052 -5.757 20.385 1.00 96.19 101 ALA A O 1
ATOM 791 N N . VAL A 1 102 ? -0.113 -5.176 20.117 1.00 97.00 102 VAL A N 1
ATOM 792 C CA . VAL A 1 102 ? -0.111 -5.101 18.652 1.00 97.00 102 VAL A CA 1
ATOM 793 C C . VAL A 1 102 ? -0.450 -3.684 18.196 1.00 97.00 102 VAL A C 1
ATOM 795 O O . VAL A 1 102 ? -1.351 -3.049 18.740 1.00 97.00 102 VAL A O 1
ATOM 798 N N . GLU A 1 103 ? 0.270 -3.187 17.196 1.00 96.12 103 GLU A N 1
ATOM 799 C CA . GLU A 1 103 ? 0.023 -1.892 16.563 1.00 96.12 103 GLU A CA 1
ATOM 800 C C . GLU A 1 103 ? -0.056 -2.054 15.042 1.00 96.12 103 GLU A C 1
ATOM 802 O O . GLU A 1 103 ? 0.737 -2.775 14.441 1.00 96.12 103 GLU A O 1
ATOM 807 N N . THR A 1 104 ? -0.973 -1.328 14.410 1.00 96.00 104 THR A N 1
ATOM 808 C CA . THR A 1 104 ? -1.031 -1.117 12.959 1.00 96.00 104 THR A CA 1
ATOM 809 C C . THR A 1 104 ? -1.120 0.379 12.676 1.00 96.00 104 THR A C 1
ATOM 811 O O . THR A 1 104 ? -1.639 1.131 13.505 1.00 96.00 104 THR A O 1
ATOM 814 N N . ARG A 1 105 ? -0.591 0.838 11.536 1.00 94.75 105 ARG A N 1
ATOM 815 C CA . ARG A 1 105 ? -0.656 2.254 11.135 1.00 94.75 105 ARG A CA 1
ATOM 816 C C . ARG A 1 105 ? -1.138 2.359 9.690 1.00 94.75 105 ARG A C 1
ATOM 818 O O . ARG A 1 105 ? -0.296 2.528 8.807 1.00 94.75 105 ARG A O 1
ATOM 825 N N . PRO A 1 106 ? -2.457 2.240 9.447 1.00 93.56 106 PRO A N 1
ATOM 826 C CA . PRO A 1 106 ? -3.000 2.323 8.101 1.00 93.56 106 PRO A CA 1
ATOM 827 C C . PRO A 1 106 ? -2.766 3.695 7.472 1.00 93.56 106 PRO A C 1
ATOM 829 O O . PRO A 1 106 ? -2.875 4.720 8.150 1.00 93.56 106 PRO A O 1
ATOM 832 N N . ILE A 1 107 ? -2.534 3.723 6.159 1.00 91.94 107 ILE A N 1
ATOM 833 C CA . ILE A 1 107 ? -2.415 4.968 5.390 1.00 91.94 107 ILE A CA 1
ATOM 834 C C . ILE A 1 107 ? -3.523 5.040 4.333 1.00 91.94 107 ILE A C 1
ATOM 836 O O . ILE A 1 107 ? -3.727 4.120 3.538 1.00 91.94 107 ILE A O 1
ATOM 840 N N . LYS A 1 108 ? -4.237 6.171 4.302 1.00 90.00 108 LYS A N 1
ATOM 841 C CA . LYS A 1 108 ? -5.167 6.542 3.226 1.00 90.00 108 LYS A CA 1
ATOM 842 C C . LYS A 1 108 ? -5.083 8.033 2.950 1.00 90.00 108 LYS A C 1
ATOM 844 O O . LYS A 1 108 ? -4.830 8.820 3.857 1.00 90.00 108 LYS A O 1
ATOM 849 N N . GLY A 1 109 ? -5.297 8.377 1.687 1.00 89.19 109 GLY A N 1
ATOM 850 C CA . GLY A 1 109 ? -5.050 9.704 1.151 1.00 89.19 109 GLY A CA 1
ATOM 851 C C . GLY A 1 109 ? -3.606 9.878 0.687 1.00 89.19 109 GLY A C 1
ATOM 852 O O . GLY A 1 109 ? -2.644 9.434 1.315 1.00 89.19 109 GLY A O 1
ATOM 853 N N . THR A 1 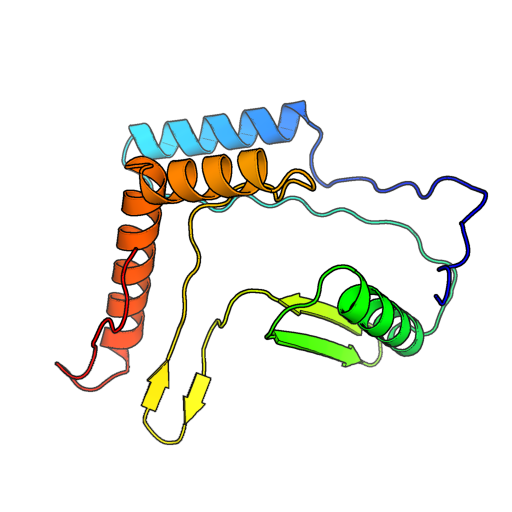110 ? -3.437 10.484 -0.483 1.00 91.38 110 THR A N 1
ATOM 854 C CA . THR A 1 110 ? -2.119 10.699 -1.086 1.00 91.38 110 THR A C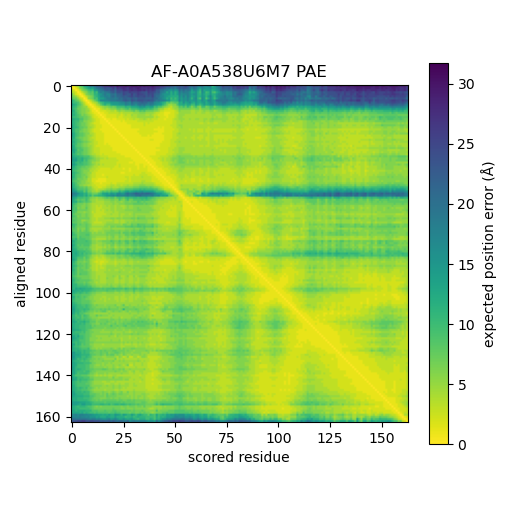A 1
ATOM 855 C C . THR A 1 110 ? -2.136 11.984 -1.894 1.00 91.38 110 THR A C 1
ATOM 857 O O . THR A 1 110 ? -3.105 12.278 -2.598 1.00 91.38 110 THR A O 1
ATOM 860 N N . ARG A 1 111 ? -1.050 12.746 -1.804 1.00 94.69 111 ARG A N 1
ATOM 861 C CA . ARG A 1 111 ? -0.722 13.847 -2.711 1.00 94.69 111 ARG A CA 1
ATOM 862 C C . ARG A 1 111 ? 0.743 13.715 -3.128 1.00 94.69 111 ARG A C 1
ATOM 864 O O . ARG A 1 111 ? 1.531 13.172 -2.348 1.00 94.69 111 ARG A O 1
ATOM 871 N N . PRO A 1 112 ? 1.111 14.148 -4.347 1.00 94.31 112 PRO A N 1
ATOM 872 C CA . PRO A 1 112 ? 2.513 14.199 -4.740 1.00 94.31 112 PRO A CA 1
ATOM 873 C C . PRO A 1 112 ? 3.277 15.189 -3.851 1.00 94.31 112 PRO A C 1
ATOM 875 O O . PRO A 1 112 ? 2.685 16.081 -3.247 1.00 94.31 112 PRO A O 1
ATOM 878 N N . ARG A 1 113 ? 4.598 15.034 -3.783 1.00 91.94 113 ARG A N 1
ATOM 879 C CA . ARG A 1 113 ? 5.487 16.056 -3.218 1.00 91.94 113 ARG A CA 1
ATOM 880 C C . ARG A 1 113 ? 5.815 17.090 -4.292 1.00 91.94 113 ARG A C 1
ATOM 882 O O . ARG A 1 113 ? 5.949 16.714 -5.457 1.00 91.94 113 ARG A O 1
ATOM 889 N N . SER A 1 114 ? 6.003 18.347 -3.896 1.00 94.12 114 SER A N 1
ATOM 890 C CA . SER A 1 114 ? 6.577 19.379 -4.771 1.00 94.12 114 SER A CA 1
ATOM 891 C C . SER A 1 114 ? 7.974 19.789 -4.302 1.00 94.12 114 SER A C 1
ATOM 893 O O . SER A 1 114 ? 8.289 19.740 -3.113 1.00 94.12 114 SER A O 1
ATOM 895 N N . ALA A 1 115 ? 8.823 20.179 -5.256 1.00 94.38 115 ALA A N 1
ATOM 896 C CA . ALA A 1 115 ? 10.106 20.813 -4.965 1.00 94.38 115 ALA A CA 1
ATOM 897 C C . ALA A 1 115 ? 9.937 22.279 -4.521 1.00 94.38 115 ALA A C 1
ATOM 899 O O . ALA A 1 115 ? 10.839 22.828 -3.891 1.00 94.38 115 ALA A O 1
ATOM 900 N N . ASP A 1 116 ? 8.797 22.903 -4.834 1.00 97.12 116 ASP A N 1
ATOM 901 C CA . ASP A 1 116 ? 8.428 24.220 -4.325 1.00 97.12 116 ASP A CA 1
ATOM 902 C C . ASP A 1 116 ? 7.762 24.075 -2.947 1.00 97.12 116 ASP A C 1
ATOM 904 O O . ASP A 1 116 ? 6.728 23.424 -2.793 1.00 97.12 116 ASP A O 1
ATOM 908 N N . GLU A 1 117 ? 8.344 24.702 -1.924 1.00 97.00 117 GLU A N 1
ATOM 909 C CA . GLU A 1 117 ? 7.869 24.596 -0.539 1.00 97.00 117 GLU A CA 1
ATOM 910 C C . GLU A 1 117 ? 6.458 25.158 -0.312 1.00 97.00 117 GLU A C 1
ATOM 912 O O . GLU A 1 117 ? 5.761 24.747 0.624 1.00 97.00 117 GLU A O 1
ATOM 917 N N . ARG A 1 118 ? 6.035 26.146 -1.109 1.00 97.62 118 ARG A N 1
ATOM 918 C CA . ARG A 1 118 ? 4.692 26.730 -1.006 1.00 97.62 118 ARG A CA 1
ATOM 919 C C . ARG A 1 118 ? 3.673 25.782 -1.610 1.00 97.62 118 ARG A C 1
ATOM 921 O O . ARG A 1 118 ? 2.637 25.549 -0.988 1.00 97.62 118 ARG A O 1
ATOM 928 N N . GLU A 1 119 ? 3.987 25.214 -2.769 1.00 97.25 119 GLU A N 1
ATOM 929 C CA . GLU A 1 119 ? 3.143 24.207 -3.411 1.00 97.25 119 GLU A CA 1
ATOM 930 C C . GLU A 1 119 ? 3.035 22.939 -2.552 1.00 97.25 119 GLU A C 1
ATOM 932 O O . GLU A 1 119 ? 1.930 22.472 -2.287 1.00 97.25 119 GLU A O 1
ATOM 937 N N . ASP A 1 120 ? 4.151 22.430 -2.020 1.00 97.19 120 ASP A N 1
ATOM 938 C CA . ASP A 1 120 ? 4.169 21.239 -1.154 1.00 97.19 120 ASP A CA 1
ATOM 939 C C . ASP A 1 120 ? 3.305 21.443 0.102 1.00 97.19 120 ASP A C 1
ATOM 941 O O . ASP A 1 120 ? 2.543 20.566 0.522 1.00 97.19 120 ASP A O 1
ATOM 945 N N . ARG A 1 121 ? 3.351 22.650 0.679 1.00 96.88 121 ARG A N 1
ATOM 946 C CA . ARG A 1 121 ? 2.507 23.028 1.819 1.00 96.88 121 ARG A CA 1
ATOM 947 C C . ARG A 1 121 ? 1.030 23.105 1.447 1.00 96.88 121 ARG A C 1
ATOM 949 O O . ARG A 1 121 ? 0.204 22.680 2.254 1.00 96.88 121 ARG A O 1
ATOM 956 N N . ALA A 1 122 ? 0.708 23.636 0.269 1.00 97.00 122 ALA A N 1
ATOM 957 C CA . ALA A 1 122 ? -0.662 23.702 -0.227 1.00 97.00 122 ALA A CA 1
ATOM 958 C C . ALA A 1 122 ? -1.233 22.295 -0.460 1.00 97.00 122 ALA A C 1
ATOM 960 O O . ALA A 1 122 ? -2.314 21.999 0.039 1.00 97.00 122 ALA A O 1
ATOM 961 N N . LEU A 1 123 ? -0.471 21.398 -1.097 1.00 96.88 123 LEU A N 1
ATOM 962 C CA . LEU A 1 123 ? -0.848 19.992 -1.305 1.00 96.88 123 LEU A CA 1
ATOM 963 C C . LEU A 1 123 ? -1.083 19.258 0.022 1.00 96.88 123 LEU A C 1
ATOM 965 O O . LEU A 1 123 ? -2.033 18.486 0.163 1.00 96.88 123 LEU A O 1
ATOM 969 N N . ARG A 1 124 ? -0.249 19.525 1.033 1.00 95.00 124 ARG A N 1
ATOM 970 C CA . ARG A 1 124 ? -0.438 18.973 2.381 1.00 95.00 124 ARG A CA 1
ATOM 971 C C . ARG A 1 124 ? -1.732 19.465 3.031 1.00 95.00 124 ARG A C 1
ATOM 973 O O . ARG A 1 124 ? -2.415 18.681 3.687 1.00 95.00 124 ARG A O 1
ATOM 980 N N . GLU A 1 125 ? -2.048 20.749 2.897 1.00 95.31 125 GLU A N 1
ATOM 981 C CA . GLU A 1 125 ? -3.273 21.323 3.463 1.00 95.31 125 GLU A CA 1
ATOM 982 C C . GLU A 1 125 ? -4.524 20.836 2.723 1.00 95.31 125 GLU A C 1
ATOM 984 O O . GLU A 1 125 ? -5.538 20.517 3.345 1.00 95.31 125 GLU A O 1
ATOM 989 N N . GLU A 1 126 ? -4.434 20.679 1.405 1.00 95.62 126 GLU A N 1
ATOM 990 C CA . GLU A 1 126 ? -5.482 20.068 0.590 1.00 95.62 126 GLU A CA 1
ATOM 991 C C . GLU A 1 126 ? -5.777 18.634 1.053 1.00 95.62 126 GLU A C 1
ATOM 993 O O . GLU A 1 126 ? -6.934 18.274 1.264 1.00 95.62 126 GLU A O 1
ATOM 998 N N . LEU A 1 127 ? -4.736 17.826 1.291 1.00 94.88 127 LEU A N 1
ATOM 999 C CA . LEU A 1 127 ? -4.898 16.468 1.815 1.00 94.88 127 LEU A CA 1
ATOM 1000 C C .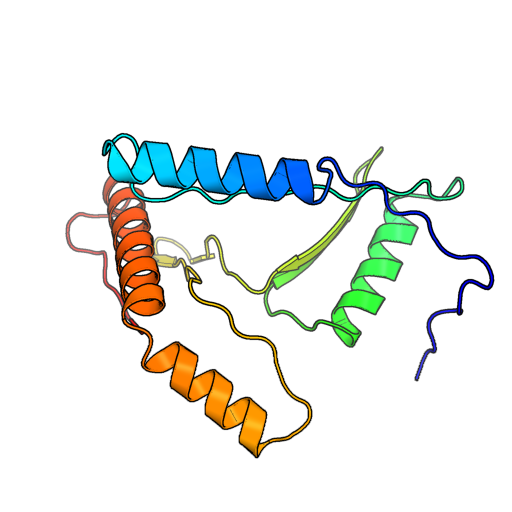 LEU A 1 127 ? -5.584 16.461 3.188 1.00 94.88 127 LEU A C 1
ATOM 1002 O O . LEU A 1 127 ? -6.490 15.665 3.414 1.00 94.88 127 LEU A O 1
ATOM 1006 N N . ARG A 1 128 ? -5.174 17.358 4.095 1.00 91.81 128 ARG A N 1
ATOM 1007 C CA . ARG A 1 128 ? -5.741 17.465 5.452 1.00 91.81 128 ARG A CA 1
ATOM 1008 C C . ARG A 1 128 ? -7.201 17.910 5.458 1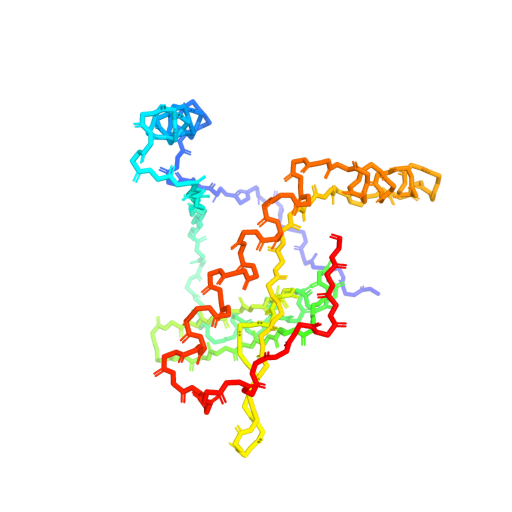.00 91.81 128 ARG A C 1
ATOM 1010 O O . ARG A 1 128 ? -7.990 17.434 6.269 1.00 91.81 128 ARG A O 1
ATOM 1017 N N . SER A 1 129 ? -7.560 18.828 4.569 1.00 93.81 129 SER A N 1
ATOM 1018 C CA . SER A 1 129 ? -8.915 19.382 4.488 1.00 93.81 129 SER A CA 1
ATOM 1019 C C . SER A 1 129 ? -9.874 18.523 3.653 1.00 93.81 129 SER A C 1
ATOM 1021 O O . SER A 1 129 ? -11.093 18.699 3.734 1.00 93.81 129 SER A O 1
ATOM 1023 N N . SER A 1 130 ? -9.359 17.552 2.894 1.00 94.75 130 SER A N 1
ATOM 1024 C CA . SER A 1 130 ? -10.159 16.668 2.050 1.00 94.75 130 SER A CA 1
ATOM 1025 C C . SER A 1 130 ? -11.090 15.764 2.865 1.00 94.75 130 SER A C 1
ATOM 1027 O O . SER A 1 130 ? -10.684 14.788 3.498 1.00 94.75 130 SER A O 1
ATOM 1029 N N . ALA A 1 131 ? -12.392 16.055 2.794 1.00 93.38 131 ALA A N 1
ATOM 1030 C CA . ALA A 1 131 ? -13.425 15.235 3.424 1.00 93.38 131 ALA A CA 1
ATOM 1031 C C . ALA A 1 131 ? -13.448 13.797 2.884 1.00 93.38 131 ALA A C 1
ATOM 1033 O O . ALA A 1 131 ? -13.743 12.870 3.634 1.00 93.38 131 ALA A O 1
ATOM 1034 N N . LYS A 1 132 ? -13.106 13.615 1.601 1.00 90.75 132 LYS A N 1
ATOM 1035 C CA . LYS A 1 132 ? -12.991 12.296 0.975 1.00 90.75 132 LYS A CA 1
ATOM 1036 C C . LYS A 1 132 ? -11.841 11.500 1.592 1.00 90.75 132 LYS A C 1
ATOM 1038 O O . LYS A 1 132 ? -12.066 10.390 2.060 1.00 90.75 132 LYS A O 1
ATOM 1043 N N . ASP A 1 133 ? -10.634 12.069 1.602 1.00 91.31 133 ASP A N 1
ATOM 1044 C CA . ASP A 1 133 ? -9.439 11.375 2.101 1.00 91.31 133 ASP A CA 1
ATOM 1045 C C . ASP A 1 133 ? -9.593 11.049 3.602 1.00 91.31 133 ASP A C 1
ATOM 1047 O O . ASP A 1 133 ? -9.261 9.945 4.037 1.00 91.31 133 ASP A O 1
ATOM 1051 N N . ARG A 1 134 ? -10.205 11.956 4.380 1.00 91.19 134 ARG A N 1
ATOM 1052 C CA . ARG A 1 134 ? -10.561 11.699 5.783 1.00 91.19 134 ARG A CA 1
ATOM 1053 C C . ARG A 1 134 ? -11.557 10.547 5.935 1.00 91.19 134 ARG A C 1
ATOM 1055 O O . ARG A 1 134 ? -11.354 9.685 6.782 1.00 91.19 134 ARG A O 1
ATOM 1062 N N . ALA A 1 135 ? -12.618 10.506 5.128 1.00 90.38 135 ALA A N 1
ATOM 1063 C CA . ALA A 1 135 ? -13.599 9.421 5.187 1.00 90.38 135 ALA A CA 1
ATOM 1064 C C . ALA A 1 135 ? -12.971 8.054 4.854 1.00 90.38 135 ALA A C 1
ATOM 1066 O O . ALA A 1 135 ? -13.243 7.074 5.546 1.00 90.38 135 ALA A O 1
ATOM 1067 N N . GLU A 1 136 ? -12.087 7.994 3.853 1.00 90.12 136 GLU A N 1
ATOM 1068 C CA . GLU A 1 136 ? -11.325 6.779 3.527 1.00 90.12 136 GLU A CA 1
ATOM 1069 C C . GLU A 1 136 ? -10.401 6.356 4.683 1.00 90.12 136 GLU A C 1
ATOM 1071 O O . GLU A 1 136 ? -10.311 5.165 4.994 1.00 90.12 136 GLU A O 1
ATOM 1076 N N . ASN A 1 137 ? -9.745 7.316 5.350 1.00 92.00 137 ASN A N 1
ATOM 1077 C CA . ASN A 1 137 ? -8.888 7.048 6.507 1.00 92.00 137 ASN A CA 1
ATOM 1078 C C . ASN A 1 137 ? -9.672 6.498 7.706 1.00 92.00 137 ASN A C 1
ATOM 1080 O O . ASN A 1 137 ? -9.295 5.469 8.263 1.00 92.00 137 ASN A O 1
ATOM 1084 N N . VAL A 1 138 ? -10.797 7.125 8.055 1.00 92.44 138 VAL A N 1
ATOM 1085 C CA . VAL A 1 138 ? -11.679 6.646 9.131 1.00 92.44 138 VAL A CA 1
ATOM 1086 C C . VAL A 1 138 ? -12.159 5.226 8.840 1.00 92.44 138 VAL A C 1
ATOM 1088 O O . VAL A 1 138 ? -12.057 4.349 9.694 1.00 92.44 138 VAL A O 1
ATOM 1091 N N . MET A 1 139 ? -12.606 4.971 7.610 1.00 91.81 139 MET A N 1
ATOM 1092 C CA . MET A 1 139 ? -13.108 3.658 7.223 1.00 91.81 139 MET A CA 1
ATOM 1093 C C . MET A 1 139 ? -12.040 2.560 7.352 1.00 91.81 139 MET A C 1
ATOM 1095 O O . MET A 1 139 ? -12.342 1.495 7.886 1.00 91.81 139 MET A O 1
ATOM 1099 N N . ILE A 1 140 ? -10.796 2.781 6.897 1.00 93.00 140 ILE A N 1
ATOM 1100 C CA . ILE A 1 140 ? -9.749 1.751 7.044 1.00 93.00 140 ILE A CA 1
ATOM 1101 C C . ILE A 1 140 ? -9.360 1.535 8.510 1.00 93.00 140 ILE A C 1
ATOM 1103 O O . ILE A 1 140 ? -9.094 0.401 8.908 1.00 93.00 140 ILE A O 1
ATOM 1107 N N . VAL A 1 141 ? -9.363 2.597 9.323 1.00 94.12 141 VAL A N 1
ATOM 1108 C CA . VAL A 1 141 ? -9.109 2.494 10.763 1.00 94.12 141 VAL A CA 1
ATOM 1109 C C . VAL A 1 141 ? -10.178 1.622 11.412 1.00 94.12 141 VAL A C 1
ATOM 1111 O O . VAL A 1 141 ? -9.837 0.719 12.172 1.00 94.12 141 VAL A O 1
ATOM 1114 N N . ASP A 1 142 ? -11.451 1.817 11.074 1.00 93.75 142 ASP A N 1
ATOM 1115 C CA . ASP A 1 142 ? -12.537 1.004 11.624 1.00 93.75 142 ASP A CA 1
ATOM 1116 C C . ASP A 1 142 ? -12.474 -0.461 11.171 1.00 93.75 142 ASP A C 1
ATOM 1118 O O . ASP A 1 142 ? -12.680 -1.355 11.995 1.00 93.75 142 ASP A O 1
ATOM 1122 N N . VAL A 1 143 ? -12.100 -0.733 9.913 1.00 94.00 143 VAL A N 1
ATOM 1123 C CA . VAL A 1 143 ? -11.844 -2.107 9.437 1.00 94.00 143 VAL A CA 1
ATOM 1124 C C . VAL A 1 143 ? -10.758 -2.776 10.279 1.00 94.00 143 VAL A C 1
ATOM 1126 O O . VAL A 1 143 ? -10.963 -3.874 10.795 1.00 94.00 143 VAL A O 1
ATOM 1129 N N . LEU A 1 144 ? -9.626 -2.102 10.493 1.00 95.06 144 LEU A N 1
ATOM 1130 C CA . LEU A 1 144 ? -8.522 -2.680 11.257 1.00 95.06 144 LEU A CA 1
ATOM 1131 C C . LEU A 1 144 ? -8.829 -2.801 12.753 1.00 95.06 144 LEU A C 1
ATOM 1133 O O . LEU A 1 144 ? -8.406 -3.767 13.384 1.00 95.06 144 LEU A O 1
ATOM 1137 N N . ARG A 1 145 ? -9.605 -1.876 13.331 1.00 95.44 145 ARG A N 1
ATOM 1138 C CA . ARG A 1 145 ? -10.110 -2.009 14.708 1.00 95.44 145 ARG A CA 1
ATOM 1139 C C . ARG A 1 145 ? -11.011 -3.229 14.851 1.00 95.44 145 ARG A C 1
ATOM 1141 O O . ARG A 1 145 ? -10.888 -3.947 15.839 1.00 95.44 145 ARG A O 1
ATOM 1148 N N . ASN A 1 146 ? -11.891 -3.474 13.881 1.00 94.62 146 ASN A N 1
ATOM 1149 C CA . ASN A 1 146 ? -12.714 -4.680 13.850 1.00 94.62 146 ASN A CA 1
ATOM 1150 C C . ASN A 1 146 ? -11.850 -5.945 13.745 1.00 94.62 146 ASN A C 1
ATOM 1152 O O . ASN A 1 146 ? -12.077 -6.895 14.492 1.00 94.62 146 ASN A O 1
ATOM 1156 N N . ASP A 1 147 ? -10.849 -5.953 12.864 1.00 95.06 147 ASP A N 1
ATOM 1157 C CA . ASP A 1 147 ? -9.987 -7.120 12.657 1.00 95.06 147 ASP A CA 1
ATOM 1158 C C . ASP A 1 147 ? -9.150 -7.440 13.901 1.00 95.06 147 ASP A C 1
ATOM 1160 O O . ASP A 1 147 ? -9.133 -8.585 14.357 1.00 95.06 147 ASP A O 1
ATOM 1164 N N . LEU A 1 148 ? -8.538 -6.424 14.517 1.00 95.88 148 LEU A N 1
ATOM 1165 C CA . LEU A 1 148 ? -7.851 -6.578 15.800 1.00 95.88 148 LEU A CA 1
ATOM 1166 C C . LEU A 1 148 ? -8.826 -6.979 16.917 1.00 95.88 148 LEU A C 1
ATOM 1168 O O . LEU A 1 148 ? -8.479 -7.785 17.776 1.00 95.88 148 LEU A O 1
ATOM 1172 N N . GLY A 1 149 ? -10.071 -6.492 16.884 1.00 95.75 149 GLY A N 1
ATOM 1173 C CA . GLY A 1 149 ? -11.113 -6.802 17.873 1.00 95.75 149 GLY A CA 1
ATOM 1174 C C . GLY A 1 149 ? -11.471 -8.280 17.962 1.00 95.75 149 GLY A C 1
ATOM 1175 O O . GLY A 1 149 ? -11.968 -8.725 18.992 1.00 95.75 149 GLY A O 1
ATOM 1176 N N . ARG A 1 150 ? -11.177 -9.054 16.913 1.00 95.81 150 ARG A N 1
ATOM 1177 C CA . ARG A 1 150 ? -11.395 -10.507 16.882 1.00 95.81 150 ARG A CA 1
ATOM 1178 C C . ARG A 1 150 ? -10.340 -11.294 17.656 1.00 95.81 150 ARG A C 1
ATOM 1180 O O . ARG A 1 150 ? -10.592 -12.445 17.998 1.00 95.81 150 ARG A O 1
ATOM 1187 N N . VAL A 1 151 ? -9.164 -10.709 17.886 1.00 96.12 151 VAL A N 1
ATOM 1188 C CA . VAL A 1 151 ? -7.996 -11.405 18.457 1.00 96.12 151 VAL A CA 1
ATOM 1189 C C . VAL A 1 151 ? -7.419 -10.723 19.702 1.00 96.12 151 VAL A C 1
ATOM 1191 O O . VAL A 1 151 ? -6.649 -11.344 20.432 1.00 96.12 151 VAL A O 1
ATOM 1194 N N . CYS A 1 152 ? -7.783 -9.467 19.965 1.00 96.88 152 CYS A N 1
ATOM 1195 C CA . CYS A 1 152 ? -7.372 -8.706 21.144 1.00 96.88 152 CYS A CA 1
ATOM 1196 C C . CYS A 1 152 ? -8.414 -8.776 22.269 1.00 96.88 152 CYS A C 1
ATOM 1198 O O . CYS A 1 152 ? -9.593 -9.042 22.046 1.00 96.88 152 CYS A O 1
ATOM 1200 N N . GLU A 1 153 ? -7.979 -8.490 23.498 1.00 97.12 153 GLU A N 1
ATOM 1201 C CA . GLU A 1 153 ? -8.866 -8.416 24.663 1.00 97.12 153 GLU A CA 1
ATOM 1202 C C . GLU A 1 153 ? -9.949 -7.344 24.456 1.00 97.12 153 GLU A C 1
ATOM 1204 O O . GLU A 1 153 ? -9.669 -6.230 23.997 1.00 97.12 153 GLU A O 1
ATOM 1209 N N . THR A 1 154 ? -11.200 -7.664 24.791 1.00 95.19 154 THR A N 1
ATOM 1210 C CA . THR A 1 154 ? -12.329 -6.746 24.606 1.00 95.19 154 THR A CA 1
ATOM 1211 C C . THR A 1 154 ? -12.087 -5.423 25.336 1.00 95.19 154 THR A C 1
ATOM 1213 O O . THR A 1 154 ? -11.768 -5.405 26.520 1.00 95.19 154 THR A O 1
ATOM 1216 N N . GLY A 1 155 ? -12.243 -4.304 24.623 1.00 94.31 155 GLY A N 1
ATOM 1217 C CA . GLY A 1 155 ? -12.036 -2.957 25.167 1.00 94.31 155 GLY A CA 1
ATOM 1218 C C . GLY A 1 155 ? -10.578 -2.477 25.198 1.00 94.31 155 GLY A C 1
ATOM 1219 O O . GLY A 1 155 ? -10.340 -1.324 25.543 1.00 94.31 155 GLY A O 1
ATOM 1220 N N . SER A 1 156 ? -9.607 -3.306 24.798 1.00 96.12 156 SER A N 1
ATOM 1221 C CA . SER A 1 156 ? -8.180 -2.926 24.785 1.00 96.12 156 SER A CA 1
ATOM 1222 C C . SER A 1 156 ? -7.746 -2.111 23.557 1.00 96.12 156 SER A C 1
ATOM 1224 O O . SER A 1 156 ? -6.647 -1.560 23.534 1.00 96.12 156 SER A O 1
ATOM 1226 N N . ILE A 1 157 ? -8.595 -2.012 22.530 1.00 95.94 157 ILE A N 1
ATOM 1227 C CA . ILE A 1 157 ? -8.261 -1.340 21.269 1.00 95.94 157 ILE A CA 1
ATOM 1228 C C . ILE A 1 157 ? -8.490 0.163 21.388 1.00 95.94 157 ILE A C 1
ATOM 1230 O O . ILE A 1 157 ? -9.617 0.617 21.585 1.00 95.94 157 ILE A O 1
ATOM 1234 N N . ALA A 1 158 ? -7.429 0.934 21.159 1.00 94.62 158 ALA A N 1
ATOM 1235 C CA . ALA A 1 158 ? -7.459 2.389 21.120 1.00 94.62 158 ALA A CA 1
ATOM 1236 C C . ALA A 1 158 ? -6.900 2.926 19.795 1.00 94.62 158 ALA A C 1
ATOM 1238 O O . ALA A 1 158 ? -6.034 2.318 19.170 1.00 94.62 158 ALA A O 1
ATOM 1239 N N . THR A 1 159 ? -7.390 4.090 19.366 1.00 93.69 159 THR A N 1
ATOM 1240 C CA . THR A 1 159 ? -6.869 4.828 18.205 1.00 93.69 159 THR A CA 1
ATOM 1241 C C . THR A 1 159 ? -6.068 6.020 18.712 1.00 93.69 159 THR A C 1
ATOM 1243 O O . THR A 1 159 ? -6.645 6.986 19.200 1.00 93.69 159 THR A O 1
ATOM 1246 N N . ALA A 1 160 ? -4.738 5.936 18.643 1.00 87.94 160 ALA A N 1
ATOM 1247 C CA . ALA A 1 160 ? -3.854 6.971 19.186 1.00 87.94 160 ALA A CA 1
ATOM 1248 C C . ALA A 1 160 ? -3.830 8.255 18.339 1.00 87.94 160 ALA A C 1
ATOM 1250 O O . ALA A 1 160 ? -3.622 9.342 18.871 1.00 87.94 160 ALA A O 1
ATOM 1251 N N . ALA A 1 161 ? -4.037 8.133 17.027 1.00 84.88 161 ALA A N 1
ATOM 1252 C CA . ALA A 1 161 ? -4.090 9.251 16.097 1.00 84.88 161 ALA A CA 1
ATOM 1253 C C . ALA A 1 161 ? -5.097 8.957 14.981 1.00 84.88 161 ALA A C 1
ATOM 1255 O O . ALA A 1 161 ? -5.167 7.832 14.489 1.00 84.88 161 ALA A O 1
ATOM 1256 N N . LEU A 1 162 ? -5.845 9.984 14.585 1.00 80.69 162 LEU A N 1
ATOM 1257 C CA . LEU A 1 162 ? -6.773 9.979 13.460 1.00 80.69 162 LEU A CA 1
ATOM 1258 C C . LEU A 1 162 ? -6.595 11.309 12.719 1.00 80.69 162 LEU A C 1
ATOM 1260 O O . LEU A 1 162 ? -6.404 12.341 13.368 1.00 80.69 162 LEU A O 1
ATOM 1264 N N . CYS A 1 163 ? -6.569 11.266 11.389 1.00 67.69 163 CYS A N 1
ATOM 1265 C CA . CYS A 1 163 ? -6.402 12.456 10.551 1.00 67.69 163 CYS A CA 1
ATOM 1266 C C . CYS A 1 163 ? -7.731 13.163 10.279 1.00 67.69 163 CYS A C 1
ATOM 1268 O O . CYS A 1 163 ? -8.766 12.471 10.161 1.00 67.69 163 CYS A O 1
#